Protein 4PWS (pdb70)

Nearest PDB structures (foldseek):
  4pws-assembly1_A  TM=1.006E+00  e=5.801E-33  Mycobacterium tuberculosis
  6mna-assembly1_A  TM=8.773E-01  e=1.100E-11  Mycobacterium tuberculosis H37Rv
  3lyd-assembly1_A  TM=7.769E-01  e=8.929E-09  Jonesia denitrificans DSM 20603
  6e8a-assembly1_A-3  TM=6.348E-01  e=5.262E-03  Salmonella enterica subsp. enterica serovar Typhimurium
  6e8a-assembly2_B-2  TM=5.502E-01  e=1.779E-02  Salmonella enterica subsp. enterica serovar Typhimurium

Secondary structure (DSSP, 8-state):
--PPP-SS-HHHHHHHTT-EEEE--STT--S-EEE----TT-EE-SS---TTEEEEEE-TT-SSSSPPEEEEEEEEEES---HHHHGGGTTHHHHTSTT-EEEEEE---BTTB-EEEEEEEEEETTEEEEEEEEEEEEEETTEEEEEEEEEEEEGGGTTTTHHHHHHHHHH-EEE-

Structure (mmCIF, N/CA/C/O backbone):
data_4PWS
#
_entry.id   4PWS
#
_cell.length_a   101.410
_cell.length_b   101.410
_cell.length_c   67.690
_cell.angle_alpha   90.000
_cell.angle_beta   90.000
_cell.angle_gamma   120.000
#
_symmetry.space_group_name_H-M   'P 31 2 1'
#
loop_
_entity.id
_entity.type
_entity.pdbx_description
1 polymer 'Proline-rich 28 kDa antigen'
2 non-polymer 'CHLORIDE ION'
3 water water
#
loop_
_atom_site.group_PDB
_atom_site.id
_atom_site.type_symbol
_atom_site.label_atom_id
_atom_site.label_alt_id
_atom_site.label_comp_id
_atom_site.label_asym_id
_atom_site.label_entity_id
_atom_site.label_seq_id
_atom_site.pdbx_PDB_ins_code
_atom_site.Cartn_x
_atom_site.Cartn_y
_atom_site.Cartn_z
_atom_site.occupancy
_atom_site.B_iso_or_equiv
_atom_site.auth_seq_id
_atom_site.auth_comp_id
_atom_site.auth_asym_id
_atom_site.auth_atom_id
_atom_site.pdbx_PDB_model_num
ATOM 1 N N . PRO A 1 76 ? 8.846 53.815 -0.647 1.00 79.95 97 PRO A N 1
ATOM 2 C CA . PRO A 1 76 ? 9.159 52.779 -1.697 1.00 78.73 97 PRO A CA 1
ATOM 3 C C . PRO A 1 76 ? 8.051 52.682 -2.729 1.00 71.03 97 PRO A C 1
ATOM 4 O O . PRO A 1 76 ? 8.358 52.446 -3.910 1.00 76.89 97 PRO A O 1
ATOM 8 N N . VAL A 1 77 ? 6.789 52.854 -2.263 1.00 70.28 98 VAL A N 1
ATOM 9 C CA . VAL A 1 77 ? 5.564 53.000 -3.123 1.00 57.46 98 VAL A CA 1
ATOM 10 C C . VAL A 1 77 ? 5.106 54.446 -3.157 1.00 51.19 98 VAL A C 1
ATOM 11 O O . VAL A 1 77 ? 4.847 55.055 -2.135 1.00 45.26 98 VAL A O 1
ATOM 15 N N . THR A 1 78 ? 5.000 55.010 -4.341 1.00 44.85 99 THR A N 1
ATOM 16 C CA . THR A 1 78 ? 4.786 56.436 -4.462 1.00 38.49 99 THR A CA 1
ATOM 17 C C . THR A 1 78 ? 3.288 56.648 -4.565 1.00 30.27 99 THR A C 1
ATOM 18 O O . THR A 1 78 ? 2.637 55.979 -5.372 1.00 31.98 99 THR A O 1
ATOM 22 N N . PRO A 1 79 ? 2.754 57.653 -3.883 1.00 30.85 100 PRO A N 1
ATOM 23 C CA . PRO A 1 79 ? 1.342 57.869 -3.964 1.00 31.95 100 PRO A CA 1
ATOM 24 C C . PRO A 1 79 ? 0.945 58.755 -5.172 1.00 29.68 100 PRO A C 1
ATOM 25 O O . PRO A 1 79 ? 1.726 59.512 -5.684 1.00 30.65 100 PRO A O 1
ATOM 29 N N . ALA A 1 80 ? -0.285 58.565 -5.629 1.00 29.46 101 ALA A N 1
ATOM 30 C CA . ALA A 1 80 ? -0.872 59.350 -6.669 1.00 29.77 101 ALA A CA 1
ATOM 31 C C . ALA A 1 80 ? -1.393 60.571 -5.919 1.00 28.63 101 ALA A C 1
ATOM 32 O O . ALA A 1 80 ? -1.579 60.540 -4.692 1.00 31.11 101 ALA A O 1
ATOM 34 N N . ILE A 1 81 ? -1.736 61.585 -6.666 1.00 27.45 102 ILE A N 1
ATOM 35 C CA . ILE A 1 81 ? -2.293 62.773 -6.080 1.00 26.68 102 ILE A CA 1
ATOM 36 C C . ILE A 1 81 ? -3.684 63.102 -6.623 1.00 25.91 102 ILE A C 1
ATOM 37 O O . ILE A 1 81 ? -4.478 63.838 -5.982 1.00 29.79 102 ILE A O 1
ATOM 42 N N . SER A 1 82 ? -3.964 62.734 -7.873 1.00 27.28 103 SER A N 1
ATOM 43 C CA . SER A 1 82 ? -5.218 63.080 -8.567 1.00 26.56 103 SER A CA 1
ATOM 44 C C . SER A 1 82 ? -6.230 61.944 -8.452 1.00 28.60 103 SER A C 1
ATOM 45 O O . SER A 1 82 ? -5.916 60.817 -8.813 1.00 30.98 103 SER A O 1
ATOM 48 N N . GLY A 1 83 ? -7.388 62.207 -7.884 1.00 32.36 104 GLY A N 1
ATOM 49 C CA . GLY A 1 83 ? -8.420 61.203 -7.860 1.00 30.35 104 GLY A CA 1
ATOM 50 C C . GLY A 1 83 ? -8.441 60.333 -6.621 1.00 29.50 104 GLY A C 1
ATOM 51 O O . GLY A 1 83 ? -7.563 59.569 -6.282 1.00 26.43 104 GLY A O 1
ATOM 52 N N . THR A 1 84 ? -9.525 60.462 -5.912 1.00 24.41 105 THR A N 1
ATOM 53 C CA . THR A 1 84 ? -9.776 59.638 -4.765 1.00 28.62 105 THR A CA 1
ATOM 54 C C . THR A 1 84 ? -9.869 58.159 -5.237 1.00 25.63 105 THR A C 1
ATOM 55 O O . THR A 1 84 ? -10.063 57.865 -6.445 1.00 24.13 105 THR A O 1
ATOM 59 N N . LEU A 1 85 ? -9.658 57.251 -4.334 1.00 25.87 106 LEU A N 1
ATOM 60 C CA . LEU A 1 85 ? -9.699 55.785 -4.701 1.00 30.64 106 LEU A CA 1
ATOM 61 C C . LEU A 1 85 ? -11.034 55.453 -5.406 1.00 32.86 106 LEU A C 1
ATOM 62 O O . LEU A 1 85 ? -11.068 54.878 -6.455 1.00 32.40 106 LEU A O 1
ATOM 67 N N . ARG A 1 86 ? -12.125 55.958 -4.875 1.00 32.16 107 ARG A N 1
ATOM 68 C CA . ARG A 1 86 ? -13.408 55.691 -5.503 1.00 44.46 107 ARG A CA 1
ATOM 69 C C . ARG A 1 86 ? -13.537 56.253 -6.846 1.00 41.37 107 ARG A C 1
ATOM 70 O O . ARG A 1 86 ? -14.030 55.567 -7.722 1.00 37.61 107 ARG A O 1
ATOM 78 N N . ASP A 1 87 ? -13.054 57.451 -7.060 1.00 39.79 108 ASP A N 1
ATOM 79 C CA . ASP A 1 87 ? -13.193 58.069 -8.386 1.00 42.95 108 ASP A CA 1
ATOM 80 C C . ASP A 1 87 ? -12.306 57.420 -9.385 1.00 41.03 108 ASP A C 1
ATOM 81 O O . ASP A 1 87 ? -12.651 57.323 -10.552 1.00 37.31 108 ASP A O 1
ATOM 86 N N . HIS A 1 88 ? -11.161 56.958 -8.937 1.00 34.46 109 HIS A N 1
ATOM 87 C CA . HIS A 1 88 ? -10.276 56.273 -9.866 1.00 32.35 109 HIS A CA 1
ATOM 88 C C . HIS A 1 88 ? -10.920 54.966 -10.333 1.00 40.24 109 HIS A C 1
ATOM 89 O O . HIS A 1 88 ? -10.865 54.620 -11.509 1.00 29.75 109 HIS A O 1
ATOM 96 N N . LEU A 1 89 ? -11.446 54.195 -9.387 1.00 33.70 110 LEU A N 1
ATOM 97 C CA . LEU A 1 89 ? -12.185 52.998 -9.777 1.00 38.86 110 LEU A CA 1
ATOM 98 C C . LEU A 1 89 ? -13.399 53.324 -10.662 1.00 33.18 110 LEU A C 1
ATOM 99 O O . LEU A 1 89 ? -13.530 52.714 -11.661 1.00 34.73 110 LEU A O 1
ATOM 104 N N . ARG A 1 90 ? -14.235 54.303 -10.351 1.00 43.31 111 ARG A N 1
ATOM 105 C CA . ARG A 1 90 ? -15.239 54.761 -11.333 1.00 45.66 111 ARG A CA 1
ATOM 106 C C . ARG A 1 90 ? -14.649 54.965 -12.721 1.00 50.59 111 ARG A C 1
ATOM 107 O O . ARG A 1 90 ? -15.106 54.359 -13.702 1.00 49.07 111 ARG A O 1
ATOM 115 N N . GLU A 1 91 ? -13.658 55.848 -12.827 1.00 51.68 112 GLU A N 1
ATOM 116 C CA . GLU A 1 91 ? -13.067 56.144 -14.107 1.00 46.90 112 GLU A CA 1
ATOM 117 C C . GLU A 1 91 ? -12.481 54.868 -14.722 1.00 44.99 112 GLU A C 1
ATOM 118 O O . GLU A 1 91 ? -12.450 54.718 -15.911 1.00 41.26 112 GLU A O 1
ATOM 124 N N . LYS A 1 92 ? -12.036 53.896 -13.958 1.00 40.88 113 LYS A N 1
ATOM 125 C CA . LYS A 1 92 ? -11.598 52.693 -14.631 1.00 44.50 113 LYS A CA 1
ATOM 126 C C . LYS A 1 92 ? -12.807 51.866 -15.065 1.00 46.24 113 LYS A C 1
ATOM 127 O O . LYS A 1 92 ? -12.630 50.785 -15.494 1.00 43.72 113 LYS A O 1
ATOM 133 N N . GLY A 1 93 ? -14.024 52.354 -14.970 1.00 45.88 114 GLY A N 1
ATOM 134 C CA . GLY A 1 93 ? -15.169 51.526 -15.282 1.00 53.62 114 GLY A CA 1
ATOM 135 C C . GLY A 1 93 ? -15.558 50.519 -14.199 1.00 61.91 114 GLY A C 1
ATOM 136 O O . GLY A 1 93 ? -16.323 49.599 -14.496 1.00 55.72 114 GLY A O 1
ATOM 137 N N . VAL A 1 94 ? -15.074 50.653 -12.951 1.00 52.80 115 VAL A N 1
ATOM 138 C CA . VAL A 1 94 ? -15.543 49.701 -11.973 1.00 45.09 115 VAL A CA 1
ATOM 139 C C . VAL A 1 94 ? -16.773 50.136 -11.216 1.00 42.74 115 VAL A C 1
ATOM 140 O O . VAL A 1 94 ? -17.025 51.312 -10.993 1.00 40.94 115 VAL A O 1
ATOM 144 N N . LYS A 1 95 ? -17.627 49.151 -10.958 1.00 41.65 116 LYS A N 1
ATOM 145 C CA . LYS A 1 95 ? -18.817 49.426 -10.197 1.00 45.74 116 LYS A CA 1
ATOM 146 C C . LYS A 1 95 ? -18.590 48.947 -8.787 1.00 36.35 116 LYS A C 1
ATOM 147 O O . LYS A 1 95 ? -18.030 47.864 -8.571 1.00 38.40 116 LYS A O 1
ATOM 153 N N . LEU A 1 96 ? -19.049 49.762 -7.869 1.00 38.56 117 LEU A N 1
ATOM 154 C CA . LEU A 1 96 ? -18.943 49.505 -6.432 1.00 43.66 117 LEU A CA 1
ATOM 155 C C . LEU A 1 96 ? -20.321 49.109 -5.869 1.00 48.85 117 LEU A C 1
ATOM 156 O O . LEU A 1 96 ? -21.270 49.875 -5.924 1.00 42.03 117 LEU A O 1
ATOM 161 N N . GLU A 1 97 ? -20.421 47.926 -5.313 1.00 45.01 118 GLU A N 1
ATOM 162 C CA . GLU A 1 97 ? -21.702 47.537 -4.739 1.00 41.80 118 GLU A CA 1
ATOM 163 C C . GLU A 1 97 ? -21.518 47.301 -3.229 1.00 31.75 118 GLU A C 1
ATOM 164 O O . GLU A 1 97 ? -20.835 46.375 -2.823 1.00 30.42 118 GLU A O 1
ATOM 170 N N . ALA A 1 98 ? -22.160 48.129 -2.448 1.00 32.43 119 ALA A N 1
ATOM 171 C CA . ALA A 1 98 ? -22.092 48.091 -0.997 1.00 39.41 119 ALA A CA 1
ATOM 172 C C . ALA A 1 98 ? -22.679 46.779 -0.435 1.00 40.95 119 ALA A C 1
ATOM 173 O O . ALA A 1 98 ? -23.786 46.447 -0.773 1.00 45.95 119 ALA A O 1
ATOM 175 N N . GLN A 1 99 ? -21.882 46.034 0.324 1.00 32.59 120 GLN A N 1
ATOM 176 C CA . GLN A 1 99 ? -22.259 44.861 1.003 1.00 35.02 120 GLN A CA 1
ATOM 177 C C . GLN A 1 99 ? -22.749 45.137 2.405 1.00 40.73 120 GLN A C 1
ATOM 178 O O . GLN A 1 99 ? -22.557 46.229 2.975 1.00 40.37 120 GLN A O 1
ATOM 184 N N . ARG A 1 100 ? -23.401 44.131 2.972 1.00 39.28 121 ARG A N 1
ATOM 185 C CA . ARG A 1 100 ? -23.975 44.201 4.301 1.00 36.92 121 ARG A CA 1
ATOM 186 C C . ARG A 1 100 ? -23.603 42.935 4.947 1.00 32.60 121 ARG A C 1
ATOM 187 O O . ARG A 1 100 ? -23.344 41.972 4.289 1.00 36.48 121 ARG A O 1
ATOM 195 N N . PRO A 1 101 ? -23.480 42.940 6.280 1.00 31.93 122 PRO A N 1
ATOM 196 C CA . PRO A 1 101 ? -22.847 41.806 6.837 1.00 32.36 122 PRO A CA 1
ATOM 197 C C . PRO A 1 101 ? -23.778 40.602 6.803 1.00 35.59 122 PRO A C 1
ATOM 198 O O . PRO A 1 101 ? -23.282 39.499 6.767 1.00 31.47 122 PRO A O 1
ATOM 202 N N . HIS A 1 102 ? -25.094 40.774 6.903 1.00 35.49 123 HIS A N 1
ATOM 203 C CA . HIS A 1 102 ? -25.892 39.499 7.207 1.00 40.62 123 HIS A CA 1
ATOM 204 C C . HIS A 1 102 ? -25.821 38.676 5.920 1.00 42.45 123 HIS A C 1
ATOM 205 O O . HIS A 1 102 ? -26.119 39.209 4.849 1.00 46.71 123 HIS A O 1
ATOM 212 N N . GLY A 1 103 ? -25.404 37.430 6.001 1.00 45.68 124 GLY A N 1
ATOM 213 C CA . GLY A 1 103 ? -25.232 36.670 4.772 1.00 56.49 124 GLY A CA 1
ATOM 214 C C . GLY A 1 103 ? -23.889 36.742 4.056 1.00 61.14 124 GLY A C 1
ATOM 215 O O . GLY A 1 103 ? -23.607 35.918 3.179 1.00 57.59 124 GLY A O 1
ATOM 216 N N . PHE A 1 104 ? -23.023 37.668 4.454 1.00 56.54 125 PHE A N 1
ATOM 217 C CA . PHE A 1 104 ? -21.802 37.885 3.727 1.00 44.40 125 PHE A CA 1
ATOM 218 C C . PHE A 1 104 ? -20.775 36.810 4.017 1.00 43.23 125 PHE A C 1
ATOM 219 O O . PHE A 1 104 ? -20.357 36.622 5.114 1.00 39.08 125 PHE A O 1
ATOM 227 N N . LYS A 1 105 ? -20.312 36.115 2.988 1.00 47.30 126 LYS A N 1
ATOM 228 C CA . LYS A 1 105 ? -19.321 35.084 3.184 1.00 51.91 126 LYS A CA 1
ATOM 229 C C . LYS A 1 105 ? -18.006 35.328 2.469 1.00 39.22 126 LYS A C 1
ATOM 230 O O . LYS A 1 105 ? -17.031 34.726 2.824 1.00 43.04 126 LYS A O 1
ATOM 236 N N . ALA A 1 106 ? -17.977 36.128 1.409 1.00 40.58 127 ALA A N 1
ATOM 237 C CA . ALA A 1 106 ? -16.756 36.170 0.569 1.00 36.47 127 ALA A CA 1
ATOM 238 C C . ALA A 1 106 ? -15.533 36.456 1.395 1.00 36.96 127 ALA A C 1
ATOM 239 O O . ALA A 1 106 ? -14.444 35.924 1.145 1.00 38.27 127 ALA A O 1
ATOM 241 N N . LEU A 1 107 ? -15.720 37.233 2.457 1.00 35.93 128 LEU A N 1
ATOM 242 C CA . LEU A 1 107 ? -14.593 37.536 3.329 1.00 39.66 128 LEU A CA 1
ATOM 243 C C . LEU A 1 107 ? -14.935 37.328 4.779 1.00 36.84 128 LEU A C 1
ATOM 244 O O . LEU A 1 107 ? -16.021 37.621 5.208 1.00 37.38 128 LEU A O 1
ATOM 249 N N . ASP A 1 108 ? -13.968 36.866 5.534 1.00 39.44 129 ASP A N 1
ATOM 250 C CA . ASP A 1 108 ? -14.079 36.877 6.983 1.00 44.72 129 ASP A CA 1
ATOM 251 C C . ASP A 1 108 ? -13.269 38.090 7.553 1.00 43.99 129 ASP A C 1
ATOM 252 O O . ASP A 1 108 ? -12.043 38.094 7.547 1.00 37.71 129 ASP A O 1
ATOM 257 N N . ILE A 1 109 ? -13.976 39.059 8.059 1.00 38.62 130 ILE A N 1
ATOM 258 C CA . ILE A 1 109 ? -13.379 40.241 8.564 1.00 39.74 130 ILE A CA 1
ATOM 259 C C . ILE A 1 109 ? -13.491 40.274 10.052 1.00 37.71 130 ILE A C 1
ATOM 260 O O . ILE A 1 109 ? -14.548 40.226 10.587 1.00 41.26 130 ILE A O 1
ATOM 265 N N . THR A 1 110 ? -12.375 40.423 10.716 1.00 38.93 131 THR A N 1
ATOM 266 C CA . THR A 1 110 ? -12.364 40.685 12.163 1.00 40.75 131 THR A CA 1
ATOM 267 C C . THR A 1 110 ? -12.276 42.148 12.432 1.00 34.85 131 THR A C 1
ATOM 268 O O . THR A 1 110 ? -11.380 42.813 11.951 1.00 36.29 131 THR A O 1
ATOM 272 N N . LEU A 1 111 ? -13.181 42.636 13.242 1.00 36.72 132 LEU A N 1
ATOM 273 C CA . LEU A 1 111 ? -13.155 44.005 13.690 1.00 32.71 132 LEU A CA 1
ATOM 274 C C . LEU A 1 111 ? -13.337 43.983 15.170 1.00 35.86 132 LEU A C 1
ATOM 275 O O . LEU A 1 111 ? -14.464 43.851 15.644 1.00 34.44 132 LEU A O 1
ATOM 280 N N . PRO A 1 112 ? -12.237 44.122 15.935 1.00 35.64 133 PRO A N 1
ATOM 281 C CA . PRO A 1 112 ? -12.348 43.920 17.359 1.00 36.13 133 PRO A CA 1
ATOM 282 C C . PRO A 1 112 ? -13.314 44.891 17.939 1.00 33.95 133 PRO A C 1
ATOM 283 O O . PRO A 1 112 ? -13.409 45.989 17.486 1.00 34.22 133 PRO A O 1
ATOM 287 N N . MET A 1 113 ? -13.979 44.501 19.001 1.00 38.19 134 MET A N 1
ATOM 288 C CA . MET A 1 113 ? -14.902 45.369 19.665 1.00 44.91 134 MET A CA 1
ATOM 289 C C . MET A 1 113 ? -14.421 45.633 21.080 1.00 39.64 134 MET A C 1
ATOM 290 O O . MET A 1 113 ? -14.475 44.799 21.905 1.00 43.36 134 MET A O 1
ATOM 295 N N . PRO A 1 114 ? -13.966 46.826 21.359 1.00 38.13 135 PRO A N 1
ATOM 296 C CA . PRO A 1 114 ? -13.352 46.942 22.680 1.00 40.40 135 PRO A CA 1
ATOM 297 C C . PRO A 1 114 ? -14.402 47.006 23.780 1.00 43.49 135 PRO A C 1
ATOM 298 O O . PRO A 1 114 ? -15.575 47.357 23.561 1.00 38.51 135 PRO A O 1
ATOM 302 N N . PRO A 1 115 ? -13.939 46.858 24.993 1.00 47.02 136 PRO A N 1
ATOM 303 C CA . PRO A 1 115 ? -14.817 46.955 26.159 1.00 49.48 136 PRO A CA 1
ATOM 304 C C . PRO A 1 115 ? -15.628 48.223 26.101 1.00 43.10 136 PRO A C 1
ATOM 305 O O . PRO A 1 115 ? -15.064 49.309 25.842 1.00 51.17 136 PRO A O 1
ATOM 309 N N . ARG A 1 116 ? -16.935 48.089 26.346 1.00 41.28 137 ARG A N 1
ATOM 310 C CA . ARG A 1 116 ? -17.830 49.230 26.426 1.00 42.92 137 ARG A CA 1
ATOM 311 C C . ARG A 1 116 ? -18.286 49.782 25.076 1.00 39.62 137 ARG A C 1
ATOM 312 O O . ARG A 1 116 ? -19.088 50.716 25.027 1.00 42.09 137 ARG A O 1
ATOM 320 N N . TRP A 1 117 ? -17.704 49.296 23.986 1.00 30.94 138 TRP A N 1
ATOM 321 C CA . TRP A 1 117 ? -18.136 49.748 22.701 1.00 33.78 138 TRP A CA 1
ATOM 322 C C . TRP A 1 117 ? -19.332 48.868 22.292 1.00 33.78 138 TRP A C 1
ATOM 323 O O . TRP A 1 117 ? -19.389 47.692 22.602 1.00 34.07 138 TRP A O 1
ATOM 334 N N . THR A 1 118 ? -20.220 49.386 21.489 1.00 37.66 139 THR A N 1
ATOM 335 C CA . THR A 1 118 ? -21.244 48.514 20.930 1.00 41.55 139 THR A CA 1
ATOM 336 C C . THR A 1 118 ? -21.519 48.837 19.477 1.00 40.12 139 THR A C 1
ATOM 337 O O . THR A 1 118 ? -21.265 49.946 18.982 1.00 28.67 139 THR A O 1
ATOM 341 N N . GLN A 1 119 ? -22.092 47.880 18.793 1.00 37.09 140 GLN A N 1
ATOM 342 C CA . GLN A 1 119 ? -22.624 48.150 17.465 1.00 37.40 140 GLN A CA 1
ATOM 343 C C . GLN A 1 119 ? -23.731 49.201 17.480 1.00 40.90 140 GLN A C 1
ATOM 344 O O . GLN A 1 119 ? -24.572 49.198 18.308 1.00 51.24 140 GLN A O 1
ATOM 350 N N . VAL A 1 120 ? -23.693 50.129 16.555 1.00 43.12 141 VAL A N 1
ATOM 351 C CA . VAL A 1 120 ? -24.544 51.259 16.553 1.00 45.63 141 VAL A CA 1
ATOM 352 C C . VAL A 1 120 ? -25.628 50.811 15.601 1.00 54.77 141 VAL A C 1
ATOM 353 O O . VAL A 1 120 ? -25.367 50.677 14.419 1.00 55.19 141 VAL A O 1
ATOM 357 N N . PRO A 1 121 ? -26.845 50.547 16.136 1.00 70.50 142 PRO A N 1
ATOM 358 C CA . PRO A 1 121 ? -27.947 50.316 15.212 1.00 73.62 142 PRO A CA 1
ATOM 359 C C . PRO A 1 121 ? -28.239 51.632 14.534 1.00 67.68 142 PRO A C 1
ATOM 360 O O . PRO A 1 121 ? -28.187 52.691 15.162 1.00 67.74 142 PRO A O 1
ATOM 364 N N . ASP A 1 122 ? -28.542 51.570 13.264 1.00 64.59 143 ASP A N 1
ATOM 365 C CA . ASP A 1 122 ? -29.067 52.740 12.581 1.00 79.66 143 ASP A CA 1
ATOM 366 C C . ASP A 1 122 ? -28.019 53.882 12.579 1.00 72.40 143 ASP A C 1
ATOM 367 O O . ASP A 1 122 ? -28.290 54.996 13.005 1.00 71.71 143 ASP A O 1
ATOM 372 N N . PRO A 1 123 ? -26.822 53.604 12.044 1.00 68.39 144 PRO A N 1
ATOM 373 C CA . PRO A 1 123 ? -25.721 54.537 11.998 1.00 60.20 144 PRO A CA 1
ATOM 374 C C . PRO A 1 123 ? -25.783 55.813 11.129 1.00 55.72 144 PRO A C 1
ATOM 375 O O . PRO A 1 123 ? -25.129 56.749 11.483 1.00 63.47 144 PRO A O 1
ATOM 379 N N . ASN A 1 124 ? -26.477 55.894 10.005 1.00 69.39 145 ASN A N 1
ATOM 380 C CA . ASN A 1 124 ? -26.384 57.148 9.155 1.00 80.38 145 ASN A CA 1
ATOM 381 C C . ASN A 1 124 ? -25.005 57.439 8.623 1.00 74.98 145 ASN A C 1
ATOM 382 O O . ASN A 1 124 ? -24.532 58.565 8.580 1.00 76.47 145 ASN A O 1
ATOM 387 N N . VAL A 1 125 ? -24.359 56.339 8.305 1.00 70.94 146 VAL A N 1
ATOM 388 C CA . VAL A 1 125 ? -23.202 56.285 7.497 1.00 62.23 146 VAL A CA 1
ATOM 389 C C . VAL A 1 125 ? -23.711 55.491 6.274 1.00 57.75 146 VAL A C 1
ATOM 390 O O . VAL A 1 125 ? -24.102 54.246 6.325 1.00 44.03 146 VAL A O 1
ATOM 394 N N . PRO A 1 126 ? -23.757 56.205 5.173 1.00 58.39 147 PRO A N 1
ATOM 395 C CA . PRO A 1 126 ? -24.175 55.563 3.946 1.00 62.52 147 PRO A CA 1
ATOM 396 C C . PRO A 1 126 ? -23.185 54.450 3.630 1.00 57.97 147 PRO A C 1
ATOM 397 O O . PRO A 1 126 ? -21.938 54.616 3.861 1.00 51.04 147 PRO A O 1
ATOM 401 N N . ASP A 1 127 ? -23.739 53.325 3.188 1.00 43.73 148 ASP A N 1
ATOM 402 C CA . ASP A 1 127 ? -22.953 52.182 2.760 1.00 41.11 148 ASP A CA 1
ATOM 403 C C . ASP A 1 127 ? -22.305 51.427 3.879 1.00 35.17 148 ASP A C 1
ATOM 404 O O . ASP A 1 127 ? -21.460 50.532 3.615 1.00 39.02 148 ASP A O 1
ATOM 409 N N . ALA A 1 128 ? -22.695 51.743 5.107 1.00 38.57 149 ALA A N 1
ATOM 410 C CA . ALA A 1 128 ? -22.092 51.103 6.274 1.00 40.61 149 ALA A CA 1
ATOM 411 C C . ALA A 1 128 ? -22.211 49.628 6.184 1.00 37.16 149 ALA A C 1
ATOM 412 O O . ALA A 1 128 ? -23.186 49.140 5.790 1.00 41.05 149 ALA A O 1
ATOM 414 N N . PHE A 1 129 ? -21.191 48.904 6.574 1.00 34.82 150 PHE A N 1
ATOM 415 C CA . PHE A 1 129 ? -21.275 47.503 6.680 1.00 34.29 150 PHE A CA 1
ATOM 416 C C . PHE A 1 129 ? -21.476 47.244 8.186 1.00 41.94 150 PHE A C 1
ATOM 417 O O . PHE A 1 129 ? -22.350 46.489 8.549 1.00 38.82 150 PHE A O 1
ATOM 425 N N . VAL A 1 130 ? -20.641 47.851 9.037 1.00 39.21 151 VAL A N 1
ATOM 426 C CA . VAL A 1 130 ? -20.809 47.865 10.512 1.00 38.62 151 VAL A CA 1
ATOM 427 C C . VAL A 1 130 ? -20.183 49.123 11.097 1.00 37.86 151 VAL A C 1
ATOM 428 O O . VAL A 1 130 ? -19.210 49.652 10.575 1.00 36.84 151 VAL A O 1
ATOM 432 N N . VAL A 1 131 ? -20.853 49.676 12.079 1.00 31.96 152 VAL A N 1
ATOM 433 C CA . VAL A 1 131 ? -20.408 50.804 12.784 1.00 33.77 152 VAL A CA 1
ATOM 434 C C . VAL A 1 131 ? -20.490 50.474 14.251 1.00 39.47 152 VAL A C 1
ATOM 435 O O . VAL A 1 131 ? -21.524 49.934 14.687 1.00 36.08 152 VAL A O 1
ATOM 439 N N . ILE A 1 132 ? -19.340 50.635 14.942 1.00 32.87 153 ILE A N 1
ATOM 440 C CA . ILE A 1 132 ? -19.207 50.481 16.356 1.00 26.28 153 ILE A CA 1
ATOM 441 C C . ILE A 1 132 ? -18.809 51.778 17.011 1.00 29.89 153 ILE A C 1
ATOM 442 O O . ILE A 1 132 ? -18.246 52.669 16.366 1.00 29.35 153 ILE A O 1
ATOM 447 N N . ALA A 1 133 ? -19.180 51.953 18.272 1.00 27.66 154 ALA A N 1
ATOM 448 C CA . ALA A 1 133 ? -18.995 53.219 18.897 1.00 30.02 154 ALA A CA 1
ATOM 449 C C . ALA A 1 133 ? -19.007 53.047 20.403 1.00 35.66 154 ALA A C 1
ATOM 450 O O . ALA A 1 133 ? -19.474 52.004 20.972 1.00 31.06 154 ALA A O 1
ATOM 452 N N . ASP A 1 134 ? -18.441 54.047 21.041 1.00 32.79 155 ASP A N 1
ATOM 453 C CA . ASP A 1 134 ? -18.368 54.057 22.503 1.00 41.74 155 ASP A CA 1
ATOM 454 C C . ASP A 1 134 ? -19.391 55.068 22.910 1.00 39.66 155 ASP A C 1
ATOM 455 O O . ASP A 1 134 ? -19.124 56.286 22.916 1.00 42.66 155 ASP A O 1
ATOM 460 N N . ARG A 1 135 ? -20.578 54.645 23.193 1.00 46.42 156 ARG A N 1
ATOM 461 C CA . ARG A 1 135 ? -21.622 55.697 23.363 1.00 61.72 156 ARG A CA 1
ATOM 462 C C . ARG A 1 135 ? -21.597 56.398 24.699 1.00 61.24 156 ARG A C 1
ATOM 463 O O . ARG A 1 135 ? -22.019 57.525 24.807 1.00 63.46 156 ARG A O 1
ATOM 471 N N . LEU A 1 136 ? -21.028 55.731 25.685 1.00 57.17 157 LEU A N 1
ATOM 472 C CA . LEU A 1 136 ? -20.811 56.328 26.987 1.00 62.37 157 LEU A CA 1
ATOM 473 C C . LEU A 1 136 ? -19.574 57.223 27.149 1.00 64.09 157 LEU A C 1
ATOM 474 O O . LEU A 1 136 ? -19.213 57.550 28.257 1.00 61.15 157 LEU A O 1
ATOM 479 N N . GLY A 1 137 ? -18.881 57.594 26.080 1.00 64.65 158 GLY A N 1
ATOM 480 C CA . GLY A 1 137 ? -17.735 58.472 26.230 1.00 60.76 158 GLY A CA 1
ATOM 481 C C . GLY A 1 137 ? -18.080 59.865 26.817 1.00 69.85 158 GLY A C 1
ATOM 482 O O . GLY A 1 137 ? -19.245 60.259 26.907 1.00 63.94 158 GLY A O 1
ATOM 483 N N . ASN A 1 138 ? -17.054 60.583 27.269 1.00 69.88 159 ASN A N 1
ATOM 484 C CA . ASN A 1 138 ? -17.138 62.010 27.435 1.00 74.25 159 ASN A CA 1
ATOM 485 C C . ASN A 1 138 ? -17.099 62.481 25.979 1.00 75.87 159 ASN A C 1
ATOM 486 O O . ASN A 1 138 ? -17.448 61.749 25.034 1.00 86.40 159 ASN A O 1
ATOM 488 N N . SER A 1 139 ? -16.633 63.688 25.778 1.00 68.63 160 SER A N 1
ATOM 489 C CA . SER A 1 139 ? -16.628 64.300 24.457 1.00 52.93 160 SER A CA 1
ATOM 490 C C . SER A 1 139 ? -17.954 64.399 23.778 1.00 41.24 160 SER A C 1
ATOM 491 O O . SER A 1 139 ? -18.761 63.499 23.729 1.00 47.63 160 SER A O 1
ATOM 494 N N . VAL A 1 140 ? -18.134 65.530 23.179 1.00 46.00 161 VAL A N 1
ATOM 495 C CA . VAL A 1 140 ? -19.217 65.781 22.276 1.00 49.46 161 VAL A CA 1
ATOM 496 C C . VAL A 1 140 ? -19.084 64.872 21.051 1.00 52.63 161 VAL A C 1
ATOM 497 O O . VAL A 1 140 ? -20.068 64.631 20.377 1.00 50.26 161 VAL A O 1
ATOM 501 N N . TYR A 1 141 ? -17.892 64.372 20.732 1.00 46.92 162 TYR A N 1
ATOM 502 C CA . TYR A 1 141 ? -17.779 63.473 19.596 1.00 36.80 162 TYR A CA 1
ATOM 503 C C . TYR A 1 141 ? -17.731 62.099 20.110 1.00 35.52 162 TYR A C 1
ATOM 504 O O . TYR A 1 141 ? -16.897 61.765 20.941 1.00 34.45 162 TYR A O 1
ATOM 513 N N . THR A 1 142 ? -18.583 61.235 19.606 1.00 37.77 163 THR A N 1
ATOM 514 C CA . THR A 1 142 ? -18.573 59.827 20.037 1.00 35.60 163 THR A CA 1
ATOM 515 C C . THR A 1 142 ? -17.536 59.052 19.239 1.00 33.22 163 THR A C 1
ATOM 516 O O . THR A 1 142 ? -17.580 59.029 18.041 1.00 34.60 163 THR A O 1
ATOM 520 N N . SER A 1 143 ? -16.615 58.435 19.916 1.00 30.79 164 SER A N 1
ATOM 521 C CA . SER A 1 143 ? -15.577 57.652 19.311 1.00 29.85 164 SER A CA 1
ATOM 522 C C . SER A 1 143 ? -16.204 56.472 18.594 1.00 35.03 164 SER A C 1
ATOM 523 O O . SER A 1 143 ? -17.107 55.804 19.122 1.00 32.68 164 SER A O 1
ATOM 526 N N . ASN A 1 144 ? -15.720 56.220 17.384 1.00 32.66 165 ASN A N 1
ATOM 527 C CA . ASN A 1 144 ? -16.303 55.183 16.560 1.00 32.72 165 ASN A CA 1
ATOM 528 C C . ASN A 1 144 ? -15.376 54.643 15.524 1.00 28.41 165 ASN A C 1
ATOM 529 O O . ASN A 1 144 ? -14.372 55.274 15.136 1.00 29.57 165 ASN A O 1
ATOM 534 N N . ALA A 1 145 ? -15.729 53.459 15.069 1.00 28.55 166 ALA A N 1
ATOM 535 C CA . ALA A 1 145 ? -15.152 52.843 13.896 1.00 27.61 166 ALA A CA 1
ATOM 536 C C . ALA A 1 145 ? -16.248 52.541 12.873 1.00 29.07 166 ALA A C 1
ATOM 537 O O . ALA A 1 145 ? -17.331 51.964 13.240 1.00 30.04 166 ALA A O 1
ATOM 539 N N . GLN A 1 146 ? -15.932 52.839 11.612 1.00 25.88 167 GLN A N 1
ATOM 540 C CA . GLN A 1 146 ? -16.797 52.569 10.454 1.00 27.20 167 GLN A CA 1
ATOM 541 C C . GLN A 1 146 ? -16.112 51.712 9.453 1.00 33.19 167 GLN A C 1
ATOM 542 O O . GLN A 1 146 ? -15.039 52.107 8.906 1.00 32.21 167 GLN A O 1
ATOM 548 N N . LEU A 1 147 ? -16.769 50.580 9.172 1.00 27.56 168 LEU A N 1
ATOM 549 C CA . LEU A 1 147 ? -16.363 49.637 8.176 1.00 29.27 168 LEU A CA 1
ATOM 550 C C . LEU A 1 147 ? -17.376 49.651 7.025 1.00 33.23 168 LEU A C 1
ATOM 551 O O . LEU A 1 147 ? -18.602 49.654 7.277 1.00 30.83 168 LEU A O 1
ATOM 556 N N . VAL A 1 148 ? -16.845 49.737 5.807 1.00 34.35 169 VAL A N 1
ATOM 557 C CA . VAL A 1 148 ? -17.557 49.791 4.519 1.00 32.66 169 VAL A CA 1
ATOM 558 C C . VAL A 1 148 ? -16.917 48.720 3.624 1.00 36.63 169 VAL A C 1
ATOM 559 O O . VAL A 1 148 ? -15.677 48.533 3.609 1.00 30.81 169 VAL A O 1
ATOM 563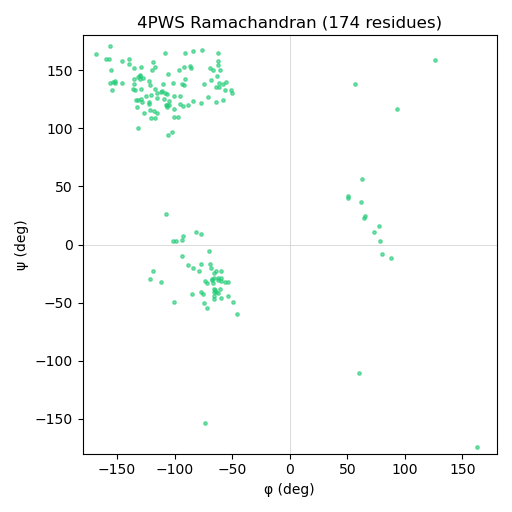 N N . VAL A 1 149 ? -17.738 47.915 2.953 1.00 31.34 170 VAL A N 1
ATOM 564 C CA . VAL A 1 149 ? -17.223 46.820 2.125 1.00 29.41 170 VAL A CA 1
ATOM 565 C C . VAL A 1 149 ? -17.933 46.874 0.763 1.00 35.85 170 VAL A C 1
ATOM 566 O O . VAL A 1 149 ? -19.177 46.880 0.727 1.00 35.89 170 VAL A O 1
ATOM 570 N N . TYR A 1 150 ? -17.200 47.065 -0.321 1.00 33.98 171 TYR A N 1
ATOM 571 C CA . TYR A 1 150 ? -17.831 47.144 -1.690 1.00 34.86 171 TYR A CA 1
ATOM 572 C C . TYR A 1 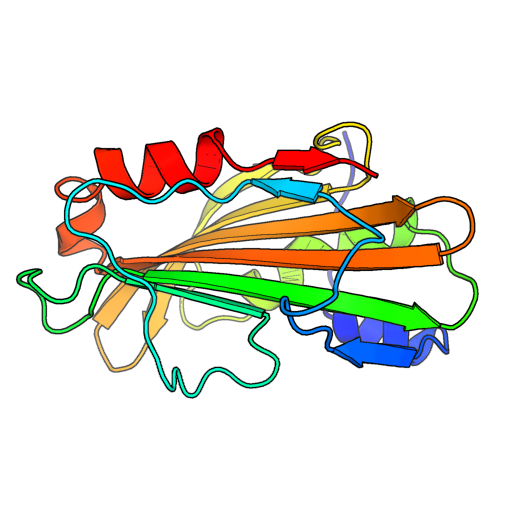150 ? -17.349 45.990 -2.464 1.00 40.30 171 TYR A C 1
ATOM 573 O O . TYR A 1 150 ? -16.136 45.724 -2.487 1.00 34.95 171 TYR A O 1
ATOM 582 N N . ARG A 1 151 ? -18.284 45.258 -3.086 1.00 37.81 172 ARG A N 1
ATOM 583 C CA . ARG A 1 151 ? -17.854 44.368 -4.142 1.00 37.20 172 ARG A CA 1
ATOM 584 C C . ARG A 1 151 ? -17.517 45.207 -5.362 1.00 30.18 172 ARG A C 1
ATOM 585 O O . ARG A 1 151 ? -18.280 46.119 -5.764 1.00 29.21 172 ARG A O 1
ATOM 593 N N . LEU A 1 152 ? -16.417 44.832 -5.989 1.00 30.99 173 LEU A N 1
ATOM 594 C CA . LEU A 1 152 ? -15.948 45.664 -7.143 1.00 35.55 173 LEU A CA 1
ATOM 595 C C . LEU A 1 152 ? -16.222 44.906 -8.470 1.00 38.81 173 LEU A C 1
ATOM 596 O O . LEU A 1 152 ? -15.714 43.843 -8.652 1.00 34.99 173 LEU A O 1
ATOM 601 N N . ILE A 1 153 ? -17.032 45.470 -9.335 1.00 36.40 174 ILE A N 1
ATOM 602 C CA . ILE A 1 153 ? -17.346 44.856 -10.637 1.00 41.88 174 ILE A CA 1
ATOM 603 C C . ILE A 1 153 ? -16.685 45.592 -11.807 1.00 33.11 174 ILE A C 1
ATOM 604 O O . ILE A 1 153 ? -17.013 46.798 -12.046 1.00 38.96 174 ILE A O 1
ATOM 609 N N . GLY A 1 154 ? -15.854 44.856 -12.544 1.00 41.52 175 GLY A N 1
ATOM 610 C CA . GLY A 1 154 ? -15.016 45.363 -13.692 1.00 43.81 175 GLY A CA 1
ATOM 611 C C . GLY A 1 154 ? -13.543 44.973 -13.432 1.00 48.13 175 GLY A C 1
ATOM 612 O O . GLY A 1 154 ? -13.187 44.728 -12.297 1.00 52.36 175 GLY A O 1
ATOM 613 N N . ASP A 1 155 ? -12.649 44.912 -14.418 1.00 44.85 176 ASP A N 1
ATOM 614 C CA . ASP A 1 155 ? -11.229 44.545 -14.094 1.00 45.78 176 ASP A CA 1
ATOM 615 C C . ASP A 1 155 ? -10.429 45.816 -13.825 1.00 41.03 176 ASP A C 1
ATOM 616 O O . ASP A 1 155 ? -10.823 46.840 -14.312 1.00 40.45 176 ASP A O 1
ATOM 621 N N . PHE A 1 156 ? -9.357 45.771 -13.024 1.00 38.71 177 PHE A N 1
ATOM 622 C CA . PHE A 1 156 ? -8.590 46.979 -12.783 1.00 39.45 177 PHE A CA 1
ATOM 623 C C . PHE A 1 156 ? -7.412 46.391 -12.144 1.00 38.28 177 PHE A C 1
ATOM 624 O O . PHE A 1 156 ? -7.465 45.229 -11.786 1.00 40.53 177 PHE A O 1
ATOM 632 N N . ASP A 1 157 ? -6.330 47.122 -12.056 1.00 37.17 178 ASP A N 1
ATOM 633 C CA . ASP A 1 157 ? -5.171 46.660 -11.332 1.00 39.33 178 ASP A CA 1
ATOM 634 C C . ASP A 1 157 ? -5.253 47.169 -9.875 1.00 39.39 178 ASP A C 1
ATOM 635 O O . ASP A 1 157 ? -5.188 48.398 -9.636 1.00 37.75 178 ASP A O 1
ATOM 640 N N . PRO A 1 158 ? -5.297 46.259 -8.912 1.00 36.85 179 PRO A N 1
ATOM 641 C CA . PRO A 1 158 ? -5.444 46.761 -7.513 1.00 38.47 179 PRO A CA 1
ATOM 642 C C . PRO A 1 158 ? -4.247 47.576 -7.021 1.00 42.40 179 PRO A C 1
ATOM 643 O O . PRO A 1 158 ? -4.456 48.521 -6.274 1.00 31.43 179 PRO A O 1
ATOM 647 N N . ALA A 1 159 ? -3.017 47.176 -7.359 1.00 37.56 180 ALA A N 1
ATOM 648 C CA . ALA A 1 159 ? -1.829 47.844 -6.824 1.00 38.82 180 ALA A CA 1
ATOM 649 C C . ALA A 1 159 ? -1.789 49.267 -7.362 1.00 36.18 180 ALA A C 1
ATOM 650 O O . ALA A 1 159 ? -1.266 50.131 -6.754 1.00 47.40 180 ALA A O 1
ATOM 652 N N . GLU A 1 160 ? -2.345 49.479 -8.530 1.00 36.86 181 GLU A N 1
ATOM 653 C CA . GLU A 1 160 ? -2.408 50.753 -9.053 1.00 39.79 181 GLU A CA 1
ATOM 654 C C . GLU A 1 160 ? -3.491 51.617 -8.372 1.00 41.86 181 GLU A C 1
ATOM 655 O O . GLU A 1 160 ? -3.258 52.789 -8.066 1.00 43.30 181 GLU A O 1
ATOM 661 N N . ALA A 1 161 ? -4.654 51.050 -8.130 1.00 31.87 182 ALA A N 1
ATOM 662 C CA . ALA A 1 161 ? -5.721 51.749 -7.480 1.00 33.10 182 ALA A CA 1
ATOM 663 C C . ALA A 1 161 ? -5.299 52.138 -6.072 1.00 31.00 182 ALA A C 1
ATOM 664 O O . ALA A 1 161 ? -5.561 53.241 -5.619 1.00 28.83 182 ALA A O 1
ATOM 666 N N . ILE A 1 162 ? -4.643 51.251 -5.376 1.00 27.7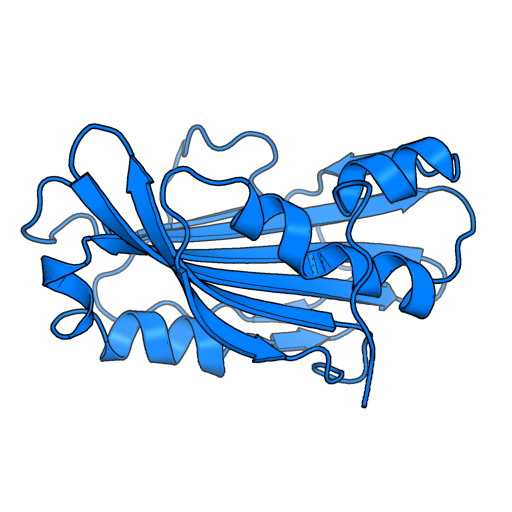0 183 ILE A N 1
ATOM 667 C CA . ILE A 1 162 ? -4.337 51.543 -4.023 1.00 30.89 183 ILE A CA 1
ATOM 668 C C . ILE A 1 162 ? -3.469 52.789 -3.781 1.00 32.25 183 ILE A C 1
ATOM 669 O O . ILE A 1 162 ? -3.455 53.379 -2.700 1.00 32.66 183 ILE A O 1
ATOM 674 N N . THR A 1 163 ? -2.720 53.190 -4.769 1.00 34.00 184 THR A N 1
ATOM 675 C CA . THR A 1 163 ? -1.859 54.373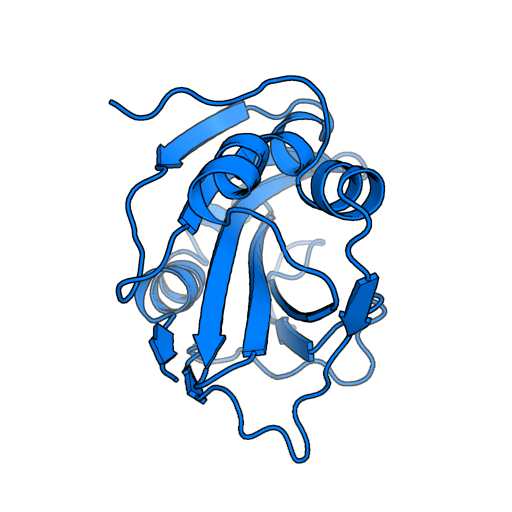 -4.641 1.00 29.57 184 THR A CA 1
ATOM 676 C C . THR A 1 163 ? -2.685 55.662 -4.576 1.00 25.46 184 THR A C 1
ATOM 677 O O . THR A 1 163 ? -2.123 56.746 -4.257 1.00 25.99 184 THR A O 1
ATOM 681 N N . HIS A 1 164 ? -3.995 55.552 -4.750 1.00 23.76 185 HIS A N 1
ATOM 682 C CA . HIS A 1 164 ? -4.896 56.690 -4.518 1.00 24.45 185 HIS A CA 1
ATOM 683 C C . HIS A 1 164 ? -5.483 56.747 -3.119 1.00 26.58 185 HIS A C 1
ATOM 684 O O . HIS A 1 164 ? -6.361 57.573 -2.808 1.00 25.93 185 HIS A O 1
ATOM 691 N N . GLY A 1 165 ? -5.035 55.816 -2.302 1.00 28.17 186 GLY A N 1
ATOM 692 C CA . GLY A 1 165 ? -5.637 55.525 -1.004 1.00 29.44 186 GLY A CA 1
ATOM 693 C C . GLY A 1 165 ? -5.592 56.560 0.088 1.00 30.18 186 GLY A C 1
ATOM 694 O O . GLY A 1 165 ? -6.461 56.607 0.988 1.00 29.29 186 GLY A O 1
ATOM 695 N N . TYR A 1 166 ? -4.625 57.446 0.027 1.00 27.84 187 TYR A N 1
ATOM 696 C CA . TYR A 1 166 ? -4.570 58.530 0.974 1.00 27.18 187 TYR A CA 1
ATOM 697 C C . TYR A 1 166 ? -5.425 59.727 0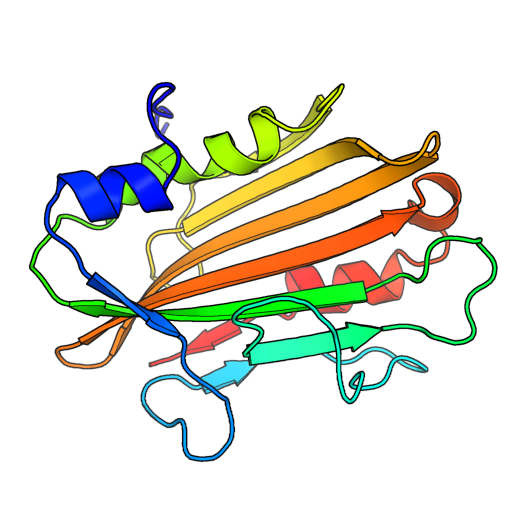.631 1.00 27.96 187 TYR A C 1
ATOM 698 O O . TYR A 1 166 ? -5.690 60.611 1.490 1.00 27.16 187 TYR A O 1
ATOM 707 N N . ILE A 1 167 ? -5.792 59.847 -0.629 1.00 25.92 188 ILE A N 1
ATOM 708 C CA . ILE A 1 167 ? -6.294 61.112 -1.116 1.00 24.46 188 ILE A CA 1
ATOM 709 C C . ILE A 1 167 ? -7.642 61.535 -0.483 1.00 30.19 188 ILE A C 1
ATOM 710 O O . ILE A 1 167 ? -7.828 62.706 -0.184 1.00 28.71 188 ILE A O 1
ATOM 715 N N . ASP A 1 168 ? -8.583 60.602 -0.233 1.00 26.55 189 ASP A N 1
ATOM 716 C CA . ASP A 1 168 ? -9.839 61.003 0.428 1.00 28.30 189 ASP A CA 1
ATOM 717 C C . ASP A 1 168 ? -9.610 61.565 1.838 1.00 28.45 189 ASP A C 1
ATOM 718 O O . ASP A 1 168 ? -10.370 62.388 2.319 1.00 32.41 189 ASP A O 1
ATOM 723 N N . SER A 1 169 ? -8.586 61.107 2.539 1.00 26.20 190 SER A N 1
ATOM 724 C CA . SER A 1 169 ? -8.279 61.643 3.843 1.00 23.36 190 SER A CA 1
ATOM 725 C C . SER A 1 169 ? -7.578 62.987 3.668 1.00 26.19 190 SER A C 1
ATOM 726 O O . SER A 1 169 ? -7.879 63.928 4.379 1.00 27.01 190 SER A O 1
ATOM 729 N N . GLN A 1 170 ? -6.663 63.086 2.686 1.00 27.56 191 GLN A N 1
ATOM 730 C CA . GLN A 1 170 ? -5.903 64.294 2.536 1.00 27.78 191 GLN A CA 1
ATOM 731 C C . GLN A 1 170 ? -6.730 65.497 2.047 1.00 30.81 191 GLN A C 1
ATOM 732 O O . GLN A 1 170 ? -6.269 66.603 2.178 1.00 29.48 191 GLN A O 1
ATOM 738 N N . LYS A 1 171 ? -7.903 65.270 1.512 1.00 31.72 192 LYS A N 1
ATOM 739 C CA . LYS A 1 171 ? -8.841 66.320 1.197 1.00 34.98 192 LYS A CA 1
ATOM 740 C C . LYS A 1 171 ? -9.588 66.878 2.406 1.00 34.80 192 LYS A C 1
ATOM 741 O O . LYS A 1 171 ? -10.281 67.849 2.268 1.00 34.14 192 LYS A O 1
ATOM 747 N N . LEU A 1 172 ? -9.601 66.190 3.535 1.00 36.81 193 LEU A N 1
ATOM 748 C CA . LEU A 1 172 ? -10.334 66.714 4.688 1.00 33.21 193 LEU A CA 1
ATOM 749 C C . LEU A 1 172 ? -9.712 67.977 5.209 1.00 32.72 193 LEU A C 1
ATOM 750 O O . LEU A 1 172 ? -8.455 68.158 5.198 1.00 34.99 193 LEU A O 1
ATOM 755 N N . LEU A 1 173 ? -10.562 68.819 5.777 1.00 37.55 194 LEU A N 1
ATOM 756 C CA . LEU A 1 173 ? -10.190 70.171 6.235 1.00 35.20 194 LEU A CA 1
ATOM 757 C C . LEU A 1 173 ? -9.063 70.110 7.243 1.00 33.92 194 LEU A C 1
ATOM 758 O O . LEU A 1 173 ? -9.178 69.469 8.254 1.00 36.61 194 LEU A O 1
ATOM 763 N N . ALA A 1 174 ? -7.988 70.814 6.972 1.00 34.40 195 ALA A N 1
ATOM 764 C CA . ALA A 1 174 ? -6.839 70.928 7.871 1.00 34.02 195 ALA A CA 1
ATOM 765 C C . ALA A 1 174 ? -6.134 69.601 8.086 1.00 35.43 195 ALA A C 1
ATOM 766 O O . ALA A 1 174 ? -5.525 69.446 9.148 1.00 35.06 195 ALA A O 1
ATOM 768 N N . TRP A 1 175 ? -6.276 68.635 7.153 1.00 34.10 196 TRP A N 1
ATOM 769 C CA . TRP A 1 175 ? -5.649 67.319 7.354 1.00 30.04 196 TRP A CA 1
ATOM 770 C C . TRP A 1 175 ? -4.192 67.489 7.727 1.00 30.33 196 TRP A C 1
ATOM 771 O O . TRP A 1 175 ? -3.460 68.146 7.050 1.00 31.02 196 TRP A O 1
ATOM 782 N N . GLN A 1 176 ? -3.758 66.839 8.771 1.00 29.98 197 GLN A N 1
ATOM 783 C CA . GLN A 1 176 ? -2.326 66.595 8.951 1.00 28.08 197 GLN A CA 1
ATOM 784 C C . GLN A 1 176 ? -2.008 65.196 9.249 1.00 26.17 197 GLN A C 1
ATOM 785 O O . GLN A 1 176 ? -2.637 64.555 10.114 1.00 24.68 197 GLN A O 1
ATOM 791 N N . THR A 1 177 ? -0.920 64.746 8.704 1.00 27.36 198 THR A N 1
ATOM 792 C CA . THR A 1 177 ? -0.575 63.396 8.778 1.00 28.32 198 THR A CA 1
ATOM 793 C C . THR A 1 177 ? 0.268 63.029 9.897 1.00 31.21 198 THR A C 1
ATOM 794 O O . THR A 1 177 ? 1.326 63.572 10.044 1.00 32.73 198 THR A O 1
ATOM 798 N N . THR A 1 178 ? -0.045 61.904 10.531 1.00 27.40 199 THR A N 1
ATOM 799 C CA . THR A 1 178 ? 0.794 61.356 11.592 1.00 28.22 199 THR A CA 1
ATOM 800 C C . THR A 1 178 ? 1.448 60.077 11.154 1.00 28.36 199 THR A C 1
ATOM 801 O O . THR A 1 178 ? 2.515 59.752 11.585 1.00 32.67 199 THR A O 1
ATOM 805 N N . ASN A 1 179 ? 0.795 59.291 10.308 1.00 31.21 200 ASN A N 1
ATOM 806 C CA . ASN A 1 179 ? 1.348 57.978 9.911 1.00 25.96 200 ASN A CA 1
ATOM 807 C C . ASN A 1 179 ? 0.726 57.621 8.560 1.00 26.00 200 ASN A C 1
ATOM 808 O O . ASN A 1 179 ? -0.461 57.962 8.276 1.00 26.29 200 ASN A O 1
ATOM 813 N N . ALA A 1 180 ? 1.548 57.080 7.671 1.00 24.42 201 ALA A N 1
ATOM 814 C CA . ALA A 1 180 ? 1.065 56.614 6.384 1.00 26.07 201 ALA A CA 1
ATOM 81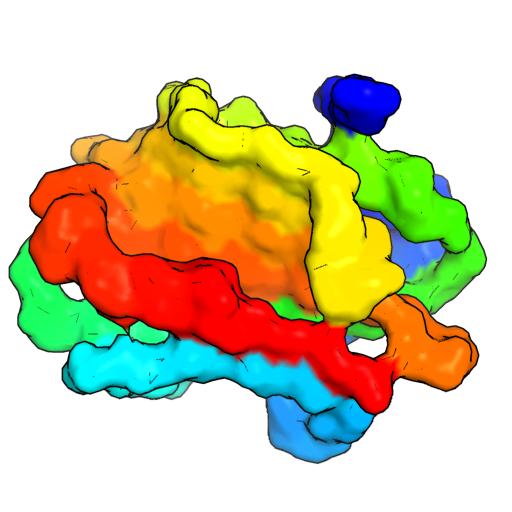5 C C . ALA A 1 180 ? 1.804 55.400 5.913 1.00 30.49 201 ALA A C 1
ATOM 816 O O . ALA A 1 180 ? 2.979 55.420 5.956 1.00 27.16 201 ALA A O 1
ATOM 818 N N . SER A 1 181 ? 1.142 54.418 5.344 1.00 26.10 202 SER A N 1
ATOM 819 C CA . SER A 1 181 ? 1.810 53.350 4.780 1.00 26.68 202 SER A CA 1
ATOM 820 C C . SER A 1 181 ? 1.048 52.759 3.679 1.00 27.72 202 SER A C 1
ATOM 821 O O . SER A 1 181 ? -0.175 52.531 3.799 1.00 27.13 20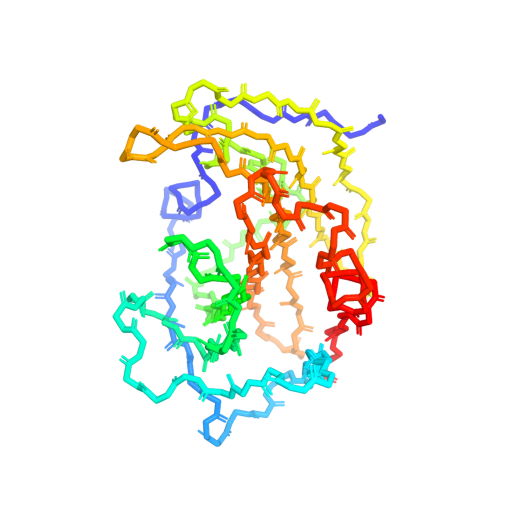2 SER A O 1
ATOM 824 N N . MET A 1 182 ? 1.768 52.417 2.613 1.00 26.27 203 MET A N 1
ATOM 825 C CA . MET A 1 182 ? 1.188 51.592 1.537 1.00 27.91 203 MET A CA 1
ATOM 826 C C . MET A 1 182 ? 1.677 50.132 1.444 1.00 28.75 203 MET A C 1
ATOM 827 O O . MET A 1 182 ? 1.514 49.493 0.431 1.00 27.47 203 MET A O 1
ATOM 832 N N . ALA A 1 183 ? 2.111 49.604 2.545 1.00 28.86 204 ALA A N 1
ATOM 833 C CA . ALA A 1 183 ? 2.457 48.194 2.660 1.00 34.53 204 ALA A CA 1
ATOM 834 C C . ALA A 1 183 ? 1.215 47.358 2.568 1.00 36.02 204 ALA A C 1
ATOM 835 O O . ALA A 1 183 ? 0.151 47.728 3.057 1.00 37.94 204 ALA A O 1
ATOM 837 N N . ASN A 1 184 ? 1.401 46.151 2.085 1.00 33.91 205 ASN A N 1
ATOM 838 C CA . ASN A 1 184 ? 0.324 45.194 2.016 1.00 33.76 205 ASN A CA 1
ATOM 839 C C . ASN A 1 184 ? -0.231 44.819 3.367 1.00 35.31 205 ASN A C 1
ATOM 840 O O . ASN A 1 184 ? 0.455 44.852 4.308 1.00 32.39 205 ASN A O 1
ATOM 845 N N . PHE A 1 185 ? -1.481 44.386 3.438 1.00 31.91 206 PHE A N 1
ATOM 846 C CA . PHE A 1 185 ? -2.083 44.121 4.731 1.00 34.91 206 PHE A CA 1
ATOM 847 C C . PHE A 1 185 ? -2.777 42.732 4.560 1.00 31.98 206 PHE A C 1
ATOM 848 O O . PHE A 1 185 ? -3.547 42.592 3.625 1.00 32.22 206 PHE A O 1
ATOM 856 N N . ASP A 1 186 ? -2.460 41.750 5.402 1.00 38.16 207 ASP A N 1
ATOM 857 C CA . ASP A 1 186 ? -3.071 40.371 5.270 1.00 36.85 207 ASP A CA 1
ATOM 858 C C . ASP A 1 186 ? -2.903 39.914 3.833 1.00 35.37 207 ASP A C 1
ATOM 859 O O . ASP A 1 186 ? -3.815 39.440 3.197 1.00 36.60 207 ASP A O 1
ATOM 864 N N . GLY A 1 187 ? -1.760 40.197 3.259 1.00 38.69 208 GLY A N 1
ATOM 865 C CA . GLY A 1 187 ? -1.518 39.756 1.884 1.00 39.03 208 GLY A CA 1
ATOM 866 C C . GLY A 1 187 ? -2.148 40.552 0.802 1.00 42.12 208 GLY A C 1
ATOM 867 O O . GLY A 1 187 ? -1.972 40.195 -0.320 1.00 41.00 208 GLY A O 1
ATOM 868 N N . PHE A 1 188 ? -2.845 41.651 1.074 1.00 39.60 209 PHE A N 1
ATOM 869 C CA . PHE A 1 188 ? -3.533 42.337 -0.002 1.00 33.45 209 PHE A CA 1
ATOM 870 C C . PHE A 1 188 ? -2.956 43.749 -0.116 1.00 36.27 209 PHE A C 1
ATOM 871 O O . PHE A 1 188 ? -2.426 44.279 0.857 1.00 34.20 209 PHE A O 1
ATOM 879 N N . PRO A 1 189 ? -3.101 44.358 -1.299 1.00 36.31 210 PRO A N 1
ATOM 880 C CA . PRO A 1 189 ? -2.845 45.742 -1.455 1.00 38.79 210 PRO A CA 1
ATOM 881 C C . PRO A 1 189 ? -3.696 46.563 -0.493 1.00 34.93 210 PRO A C 1
ATOM 882 O O . PRO A 1 189 ? -4.950 46.437 -0.433 1.00 26.56 210 PRO A O 1
ATOM 886 N N . SER A 1 190 ? -2.983 47.488 0.132 1.00 28.26 211 SER A N 1
ATOM 887 C CA . SER A 1 190 ? -3.566 48.295 1.155 1.00 27.62 211 SER A CA 1
ATOM 888 C C . SER A 1 190 ? -2.858 49.652 1.359 1.00 25.37 211 SER A C 1
ATOM 889 O O . SER A 1 190 ? -1.593 49.795 1.191 1.00 30.47 211 SER A O 1
ATOM 892 N N . SER A 1 191 ? -3.652 50.617 1.789 1.00 25.60 212 SER A N 1
ATOM 893 C CA . SER A 1 191 ? -3.169 51.894 2.309 1.00 25.62 212 SER A CA 1
ATOM 894 C C . SER A 1 191 ? -3.749 52.206 3.659 1.00 28.25 212 SER A C 1
ATOM 895 O O . SER A 1 191 ? -4.898 51.831 3.965 1.00 30.82 212 SER A O 1
ATOM 898 N N . ILE A 1 192 ? -2.949 52.810 4.490 1.00 25.25 213 ILE A N 1
ATOM 899 C CA . ILE A 1 192 ? -3.390 53.364 5.774 1.00 22.44 213 ILE A CA 1
ATOM 900 C C . ILE A 1 192 ? -2.761 54.728 5.939 1.00 26.54 213 ILE A C 1
ATOM 901 O O . ILE A 1 192 ? -1.558 54.911 5.665 1.00 26.64 213 ILE A O 1
ATOM 906 N N . ILE A 1 193 ? -3.579 55.666 6.346 1.00 26.14 214 ILE A N 1
ATOM 907 C CA . ILE A 1 193 ? -3.185 56.955 6.708 1.00 25.56 214 ILE A CA 1
ATOM 908 C C . ILE A 1 193 ? -3.871 57.386 7.987 1.00 23.79 214 ILE A C 1
ATOM 909 O O . ILE A 1 193 ? -5.077 57.074 8.196 1.00 24.53 214 ILE A O 1
ATOM 914 N N . GLU A 1 194 ? -3.125 58.043 8.905 1.00 22.31 215 GLU A N 1
ATOM 915 C CA . GLU A 1 194 ? -3.648 58.458 10.197 1.00 23.29 215 GLU A CA 1
ATOM 916 C C . GLU A 1 194 ? -3.311 59.918 10.357 1.00 26.04 215 GLU A C 1
ATOM 917 O O . GLU A 1 194 ? -2.279 60.344 9.883 1.00 26.86 215 GLU A O 1
ATOM 923 N N . GLY A 1 195 ? -4.088 60.647 11.122 1.00 25.24 216 GLY A N 1
ATOM 924 C CA . GLY A 1 195 ? -3.870 62.117 11.205 1.00 26.65 216 GLY A CA 1
ATOM 925 C C . GLY A 1 195 ? -5.075 62.807 11.775 1.00 32.12 216 GLY A C 1
ATOM 926 O O . GLY A 1 195 ? -6.058 62.150 12.192 1.00 26.02 216 GLY A O 1
ATOM 927 N N . THR A 1 196 ? -5.006 64.134 11.763 1.00 29.26 217 THR A N 1
ATOM 928 C CA . THR A 1 196 ? -6.020 65.022 12.379 1.00 27.90 217 THR A CA 1
ATOM 929 C C . THR A 1 196 ? -6.594 65.878 11.349 1.00 27.29 217 THR A C 1
ATOM 930 O O . THR A 1 196 ? -6.001 66.065 10.349 1.00 27.56 217 THR A O 1
ATOM 934 N N . TYR A 1 197 ? -7.858 66.265 11.554 1.00 33.54 218 TYR A N 1
ATOM 935 C CA . TYR A 1 197 ? -8.551 67.130 10.700 1.00 28.48 218 TYR A CA 1
ATOM 936 C C . TYR A 1 197 ? -9.694 67.819 11.480 1.00 31.72 218 TYR A C 1
ATOM 937 O O . TYR A 1 197 ? -10.015 67.483 12.601 1.00 34.27 218 TYR A O 1
ATOM 946 N N . ARG A 1 198 ? -10.304 68.792 10.850 1.00 35.41 219 ARG A N 1
ATOM 947 C CA . ARG A 1 198 ? -11.334 69.604 11.495 1.00 41.66 219 ARG A CA 1
ATOM 948 C C . ARG A 1 198 ? -12.644 69.302 10.917 1.00 37.71 219 ARG A C 1
ATOM 949 O O . ARG A 1 198 ? -12.785 69.141 9.731 1.00 38.97 219 ARG A O 1
ATOM 957 N N . GLU A 1 199 ? -13.611 69.210 11.778 1.00 41.98 220 GLU A N 1
ATOM 958 C CA . GLU A 1 199 ? -14.955 69.005 11.359 1.00 42.84 220 GLU A CA 1
ATOM 959 C C . GLU A 1 199 ? -15.831 69.589 12.470 1.00 50.56 220 GLU A C 1
ATOM 960 O O . GLU A 1 199 ? -15.586 69.290 13.639 1.00 45.90 220 GLU A O 1
ATOM 966 N N . ASN A 1 200 ? -16.844 70.399 12.107 1.00 60.09 221 ASN A N 1
ATOM 967 C CA . ASN A 1 200 ? -17.740 71.061 13.085 1.00 53.33 221 ASN A CA 1
ATOM 968 C C . ASN A 1 200 ? -17.019 71.796 14.166 1.00 52.72 221 ASN A C 1
ATOM 969 O O . ASN A 1 200 ? -17.366 71.663 15.299 1.00 57.29 221 ASN A O 1
ATOM 974 N N . ASP A 1 201 ? -15.961 72.508 13.853 1.00 56.40 222 ASP A N 1
ATOM 975 C CA . ASP A 1 201 ? -15.236 73.205 14.908 1.00 62.67 222 ASP A CA 1
ATOM 976 C C . ASP A 1 201 ? -14.538 72.358 15.952 1.00 58.27 222 ASP A C 1
ATOM 977 O O . ASP A 1 201 ? -14.195 72.814 17.026 1.00 61.18 222 ASP A O 1
ATOM 982 N N . MET A 1 202 ? -14.224 71.139 15.574 1.00 54.78 223 MET A N 1
ATOM 983 C CA . MET A 1 202 ? -13.616 70.214 16.474 1.00 46.59 223 MET A CA 1
ATOM 984 C C . MET A 1 202 ? -12.489 69.565 15.648 1.00 43.82 223 MET A C 1
ATOM 985 O O . MET A 1 202 ? -12.649 69.325 14.435 1.00 40.53 223 MET A O 1
ATOM 990 N N . THR A 1 203 ? -11.372 69.308 16.319 1.00 36.04 224 THR A N 1
ATOM 991 C CA . THR A 1 203 ? -10.284 68.482 15.821 1.00 38.97 224 THR A CA 1
ATOM 992 C C . THR A 1 203 ? -10.464 66.992 16.153 1.00 33.66 224 THR A C 1
ATOM 993 O O . THR A 1 203 ? -10.611 66.631 17.333 1.00 31.70 224 THR A O 1
ATOM 997 N N . LEU A 1 204 ? -10.529 66.181 15.086 1.00 33.43 225 LEU A N 1
ATOM 998 C CA . LEU A 1 204 ? -10.673 64.695 15.193 1.00 32.55 225 LEU A CA 1
ATOM 999 C C . LEU A 1 204 ? -9.336 64.082 14.857 1.00 30.24 225 LEU A C 1
ATOM 1000 O O . LEU A 1 204 ? -8.539 64.680 14.112 1.00 31.41 225 LEU A O 1
ATOM 1005 N N . ASN A 1 205 ? -9.064 62.971 15.523 1.00 29.39 226 ASN A N 1
ATOM 1006 C CA . ASN A 1 205 ? -7.984 62.100 15.185 1.00 28.07 226 ASN A CA 1
ATOM 1007 C C . ASN A 1 205 ? -8.512 60.844 14.545 1.00 30.99 226 ASN A C 1
ATOM 1008 O O . ASN A 1 205 ? -9.423 60.181 15.087 1.00 24.98 226 ASN A O 1
ATOM 1013 N N . THR A 1 206 ? -7.957 60.477 13.390 1.00 31.04 227 THR A N 1
ATOM 1014 C CA . THR A 1 206 ? -8.520 59.347 12.677 1.00 33.13 227 THR A CA 1
ATOM 1015 C C . THR A 1 206 ? -7.499 58.433 12.051 1.00 31.67 227 THR A C 1
ATOM 1016 O O . THR A 1 206 ? -6.342 58.823 11.750 1.00 30.57 227 THR A O 1
ATOM 1020 N N . SER A 1 207 ? -7.916 57.203 11.857 1.00 27.71 228 SER A N 1
ATOM 1021 C CA . SER A 1 207 ? -7.075 56.217 11.193 1.00 27.22 228 SER A CA 1
ATOM 1022 C C . SER A 1 207 ? -7.890 55.567 10.042 1.00 27.45 228 SER A C 1
ATOM 1023 O O . SER A 1 207 ? -8.938 55.011 10.273 1.00 30.13 228 SER A O 1
ATOM 1026 N N . ARG A 1 208 ? -7.408 55.635 8.804 1.00 24.61 229 ARG A N 1
ATOM 1027 C CA . ARG A 1 208 ? -8.143 55.264 7.640 1.00 25.52 229 ARG A CA 1
ATOM 1028 C C . ARG A 1 208 ? -7.419 54.269 6.782 1.00 25.97 229 ARG A C 1
ATOM 1029 O O . ARG A 1 208 ? -6.389 54.594 6.201 1.00 28.08 229 ARG A O 1
ATOM 1037 N N . ARG A 1 209 ? -7.956 53.048 6.702 1.00 27.57 230 ARG A N 1
ATOM 1038 C CA . ARG A 1 209 ? -7.339 51.961 5.916 1.00 25.48 230 ARG A CA 1
ATOM 1039 C C . ARG A 1 209 ? -8.257 51.536 4.805 1.00 27.02 230 ARG A C 1
ATOM 1040 O O . ARG A 1 209 ? -9.512 51.390 4.993 1.00 27.53 230 ARG A O 1
ATOM 1048 N N . HIS A 1 210 ? -7.679 51.398 3.605 1.00 27.68 231 HIS A N 1
ATOM 1049 C CA . HIS A 1 210 ? -8.302 50.731 2.489 1.00 25.86 231 HIS A CA 1
ATOM 1050 C C . HIS A 1 210 ? -7.602 49.407 2.165 1.00 26.11 231 HIS A C 1
ATOM 1051 O O . HIS A 1 210 ? -6.331 49.327 2.129 1.00 29.91 231 HIS A O 1
ATOM 1058 N N . VAL A 1 211 ? -8.379 48.337 1.991 1.00 27.84 232 VAL A N 1
ATOM 1059 C CA . VAL A 1 211 ? -7.826 47.027 1.588 1.00 24.79 232 VAL A CA 1
ATOM 1060 C C . VAL A 1 211 ? -8.581 46.588 0.318 1.00 29.71 232 VAL A C 1
ATOM 1061 O O . VAL A 1 211 ? -9.818 46.641 0.233 1.00 27.35 232 VAL A O 1
ATOM 1065 N N . ILE A 1 212 ? -7.839 46.248 -0.716 1.00 32.64 233 ILE A N 1
ATOM 1066 C CA . ILE A 1 212 ? -8.446 45.697 -1.926 1.00 31.79 233 ILE A CA 1
ATOM 1067 C C . ILE A 1 212 ? -8.194 44.189 -1.866 1.00 33.52 233 ILE A C 1
ATOM 1068 O O . ILE A 1 212 ? -7.108 43.664 -2.051 1.00 32.81 233 ILE A O 1
ATOM 1073 N N . ALA A 1 213 ? -9.205 43.523 -1.383 1.00 32.97 234 ALA A N 1
ATOM 1074 C CA . ALA A 1 213 ? -9.102 42.107 -1.146 1.00 34.62 234 ALA A CA 1
ATOM 1075 C C . ALA A 1 213 ? -9.683 41.296 -2.324 1.00 37.28 234 ALA A C 1
ATOM 1076 O O . ALA A 1 213 ? -10.666 41.684 -2.953 1.00 39.03 234 ALA A O 1
ATOM 1078 N N . THR A 1 214 ? -9.121 40.127 -2.499 1.00 44.98 235 THR A N 1
ATOM 1079 C CA . THR A 1 214 ? -9.583 39.159 -3.481 1.00 50.15 235 THR A CA 1
ATOM 1080 C C . THR A 1 214 ? -10.105 37.900 -2.792 1.00 41.17 235 THR A C 1
ATOM 1081 O O . THR A 1 214 ? -9.410 37.352 -1.975 1.00 41.30 235 THR A O 1
ATOM 1085 N N . SER A 1 215 ? -11.340 37.519 -3.129 1.00 48.18 236 SER A N 1
ATOM 1086 C CA . SER A 1 215 ? -11.937 36.224 -2.712 1.00 50.70 236 SER A CA 1
ATOM 1087 C C . SER A 1 215 ? -12.276 35.471 -3.958 1.00 44.90 236 SER A C 1
ATOM 1088 O O . SER A 1 215 ? -13.207 35.863 -4.696 1.00 36.82 236 SER A O 1
ATOM 1091 N N . GLY A 1 216 ? -11.499 34.429 -4.196 1.00 48.54 237 GLY A N 1
ATOM 1092 C CA . GLY A 1 216 ? -11.701 33.565 -5.319 1.00 49.17 237 GLY A CA 1
ATOM 1093 C C . GLY A 1 216 ? -11.576 34.395 -6.547 1.00 56.17 237 GLY A C 1
ATOM 1094 O O . GLY A 1 216 ? -10.529 34.904 -6.864 1.00 59.58 237 GLY A O 1
ATOM 1095 N N . ALA A 1 217 ? -12.695 34.578 -7.199 1.00 53.53 238 ALA A N 1
ATOM 1096 C CA . ALA A 1 217 ? -12.746 35.381 -8.349 1.00 55.34 238 ALA A CA 1
ATOM 1097 C C . ALA A 1 217 ? -13.312 36.763 -8.102 1.00 52.48 238 ALA A C 1
ATOM 1098 O O . ALA A 1 217 ? -13.528 37.430 -9.049 1.00 54.61 238 ALA A O 1
ATOM 1100 N N . ASP A 1 218 ? -13.669 37.189 -6.907 1.00 54.05 239 ASP A N 1
ATOM 1101 C CA . ASP A 1 218 ? -14.138 38.573 -6.789 1.00 53.00 239 ASP A CA 1
ATOM 1102 C C . ASP A 1 218 ? -13.114 39.432 -6.069 1.00 42.55 239 ASP A C 1
ATOM 1103 O O . ASP A 1 218 ? -12.283 38.937 -5.302 1.00 42.80 239 ASP A O 1
ATOM 1108 N N . LYS A 1 219 ? -13.331 40.725 -6.221 1.00 43.50 240 LYS A N 1
ATOM 1109 C CA . LYS A 1 219 ? -12.575 41.773 -5.573 1.00 41.81 240 LYS A CA 1
ATOM 1110 C C . LYS A 1 219 ? -13.497 42.656 -4.769 1.00 32.92 240 LYS A C 1
ATOM 1111 O O . LYS A 1 219 ? -14.595 42.961 -5.193 1.00 36.48 240 LYS A O 1
ATOM 1117 N N . TYR A 1 220 ? -13.013 43.041 -3.606 1.00 29.08 241 TYR A N 1
ATOM 1118 C CA . TYR A 1 220 ? -13.707 43.908 -2.669 1.00 29.76 241 TYR A CA 1
ATOM 1119 C C . TYR A 1 220 ? -12.809 45.075 -2.204 1.00 29.80 241 TYR A C 1
ATOM 1120 O O . TYR A 1 220 ? -11.581 44.904 -2.003 1.00 31.36 241 TYR A O 1
ATOM 1129 N N . LEU A 1 221 ? -13.424 46.228 -1.998 1.00 29.60 242 LEU A N 1
ATOM 1130 C CA . LEU A 1 221 ? -12.804 47.275 -1.300 1.00 31.93 242 LEU A CA 1
ATOM 1131 C C . LEU A 1 221 ? -13.343 47.270 0.092 1.00 32.14 242 LEU A C 1
ATOM 1132 O O . LEU A 1 221 ? -14.555 47.499 0.311 1.00 31.96 242 LEU A O 1
ATOM 1137 N N . VAL A 1 222 ? -12.451 47.017 1.042 1.00 26.35 243 VAL A N 1
ATOM 1138 C CA . VAL A 1 222 ? -12.772 47.141 2.464 1.00 24.08 243 VAL A CA 1
ATOM 1139 C C . VAL A 1 222 ? -12.143 48.405 3.027 1.00 27.26 243 VAL A C 1
ATOM 1140 O O . VAL A 1 222 ? -10.886 48.529 2.982 1.00 32.40 243 VAL A O 1
ATOM 1144 N N . SER A 1 223 ? -12.934 49.322 3.546 1.00 24.44 244 SER A N 1
ATOM 1145 C CA . SER A 1 223 ? -12.445 50.564 4.151 1.00 29.73 244 SER A CA 1
ATOM 1146 C C . SER A 1 223 ? -12.865 50.720 5.642 1.00 36.14 244 SER A C 1
ATOM 1147 O O . SER A 1 223 ? -14.079 50.661 5.984 1.00 40.46 244 SER A O 1
ATOM 1150 N N . LEU A 1 224 ? -11.876 51.004 6.494 1.00 30.71 245 LEU A N 1
ATOM 1151 C CA . LEU A 1 224 ? -12.044 51.188 7.913 1.00 26.97 245 LEU A CA 1
ATOM 1152 C C . LEU A 1 224 ? -11.551 52.537 8.346 1.00 26.34 245 LEU A C 1
ATOM 1153 O O . LEU A 1 224 ? -10.371 52.912 8.054 1.00 26.48 245 LEU A O 1
ATOM 1158 N N . SER A 1 225 ? -12.442 53.304 8.913 1.00 25.15 246 SER A N 1
ATOM 1159 C CA . SER A 1 225 ? -12.134 54.497 9.693 1.00 29.82 246 SER A CA 1
ATOM 1160 C C . SER A 1 225 ? -12.357 54.346 11.145 1.00 32.50 246 SER A C 1
ATOM 1161 O O . SER A 1 225 ? -13.436 53.922 11.581 1.00 30.38 246 SER A O 1
ATOM 1164 N N . VAL A 1 226 ? -11.333 54.731 11.906 1.00 28.24 247 VAL A N 1
ATOM 1165 C CA . VAL A 1 226 ? -11.432 54.812 13.359 1.00 24.60 247 VAL A CA 1
ATOM 1166 C C . VAL A 1 226 ? -11.123 56.240 13.786 1.00 28.82 247 VAL A C 1
ATOM 1167 O O . VAL A 1 226 ? -10.082 56.729 13.521 1.00 26.83 247 VAL A O 1
ATOM 1171 N N . THR A 1 227 ? -12.104 56.896 14.360 1.00 27.81 248 THR A N 1
ATOM 1172 C CA . THR A 1 227 ? -12.076 58.261 14.683 1.00 28.83 248 THR A CA 1
ATOM 1173 C C . THR A 1 227 ? -12.493 58.543 16.146 1.00 33.91 248 THR A C 1
ATOM 1174 O O . THR A 1 227 ? -13.393 57.921 16.720 1.00 29.54 248 THR A O 1
ATOM 1178 N N . THR A 1 228 ? -11.856 59.562 16.676 1.00 26.84 249 THR A N 1
ATOM 1179 C CA . THR A 1 228 ? -11.988 60.013 18.049 1.00 30.56 249 THR A CA 1
ATOM 1180 C C . THR A 1 228 ? -11.835 61.536 18.004 1.00 31.97 249 THR A C 1
ATOM 1181 O O . THR A 1 228 ? -11.242 62.102 17.046 1.00 27.11 249 THR A O 1
ATOM 1185 N N . ALA A 1 229 ? -12.350 62.235 19.004 1.00 31.74 250 ALA A N 1
ATOM 1186 C CA . ALA A 1 229 ? -11.942 63.628 19.173 1.00 32.45 250 ALA A CA 1
ATOM 1187 C C . ALA A 1 229 ? -10.432 63.596 19.471 1.00 31.41 250 ALA A C 1
ATOM 1188 O O . ALA A 1 229 ? -9.955 62.733 20.174 1.00 26.27 250 ALA A O 1
ATOM 1190 N N . LEU A 1 230 ? -9.685 64.576 19.002 1.00 28.58 251 LEU A N 1
ATOM 1191 C CA . LEU A 1 230 ? -8.279 64.639 19.355 1.00 29.11 251 LEU A CA 1
ATOM 1192 C C . LEU A 1 230 ? -8.025 64.661 20.834 1.00 33.40 251 LEU A C 1
ATOM 1193 O O . LEU A 1 230 ? -7.095 64.007 21.321 1.00 30.41 251 LEU A O 1
ATOM 1198 N N . SER A 1 231 ? -8.948 65.266 21.570 1.00 32.40 252 SER A N 1
ATOM 1199 C CA . SER A 1 231 ? -8.855 65.284 23.054 1.00 38.00 252 SER A CA 1
ATOM 1200 C C . SER A 1 231 ? -9.061 63.951 23.683 1.00 35.79 252 SER A C 1
ATOM 1201 O O . SER A 1 231 ? -8.649 63.752 24.779 1.00 37.56 252 SER A O 1
ATOM 1204 N N . GLN A 1 232 ? -9.677 63.013 23.012 1.00 30.91 253 GLN A N 1
ATOM 1205 C CA . GLN A 1 232 ? -9.757 61.685 23.561 1.00 34.38 253 GLN A CA 1
ATOM 1206 C C . GLN A 1 232 ? -8.707 60.724 22.997 1.00 28.67 253 GLN A C 1
ATOM 1207 O O . GLN A 1 232 ? -8.823 59.508 23.205 1.00 35.70 253 GLN A O 1
ATOM 1213 N N . ALA A 1 233 ? -7.819 61.186 22.144 1.00 34.88 254 ALA A N 1
ATOM 1214 C CA . ALA A 1 233 ? -6.936 60.204 21.416 1.00 34.19 254 ALA A CA 1
ATOM 1215 C C . ALA A 1 233 ? -6.104 59.378 22.350 1.00 34.65 254 ALA A C 1
ATOM 1216 O O . ALA A 1 233 ? -5.875 58.187 22.100 1.00 33.85 254 ALA A O 1
ATOM 1218 N N . VAL A 1 234 ? -5.709 59.932 23.494 1.00 33.00 255 VAL A N 1
ATOM 1219 C CA . VAL A 1 234 ? -4.991 59.070 24.442 1.00 32.89 255 VAL A CA 1
ATOM 1220 C C . VAL A 1 234 ? -5.944 58.258 25.337 1.00 32.52 255 VAL A C 1
ATOM 1221 O O . VAL A 1 234 ? -5.790 57.088 25.574 1.00 31.68 255 VAL A O 1
ATOM 1225 N N . THR A 1 235 ? -6.993 58.867 25.832 1.00 38.24 256 THR A N 1
ATOM 1226 C CA . THR A 1 235 ? -7.931 58.087 26.663 1.00 34.88 256 THR A CA 1
ATOM 1227 C C . THR A 1 235 ? -8.537 56.964 25.928 1.00 31.39 256 THR A C 1
ATOM 1228 O O . THR A 1 235 ? -8.718 55.895 26.548 1.00 33.10 256 THR A O 1
ATOM 1232 N N . ASP A 1 236 ? -8.876 57.142 24.646 1.00 27.12 257 ASP A N 1
ATOM 1233 C CA . ASP A 1 236 ? -9.481 55.991 23.938 1.00 30.82 257 ASP A CA 1
ATOM 1234 C C . ASP A 1 236 ? -8.465 55.143 23.197 1.00 33.82 257 ASP A C 1
ATOM 1235 O O . ASP A 1 236 ? -8.836 54.232 22.463 1.00 31.27 257 ASP A O 1
ATOM 1240 N N . GLY A 1 237 ? -7.177 55.436 23.396 1.00 34.21 258 GLY A N 1
ATOM 1241 C CA . GLY A 1 237 ? -6.103 54.720 22.736 1.00 30.57 258 GLY A CA 1
ATOM 1242 C C . GLY A 1 237 ? -6.232 53.207 22.829 1.00 27.16 258 GLY A C 1
ATOM 1243 O O . GLY A 1 237 ? -6.139 52.514 21.858 1.00 30.08 258 GLY A O 1
ATOM 1244 N N . PRO A 1 238 ? -6.450 52.657 23.972 1.00 26.48 259 PRO A N 1
ATOM 1245 C CA . PRO A 1 238 ? -6.536 51.156 23.939 1.00 29.74 259 PRO A CA 1
ATOM 1246 C C . PRO A 1 238 ? -7.696 50.580 23.095 1.00 32.61 259 PRO A C 1
ATOM 1247 O O . PRO A 1 238 ? -7.547 49.551 22.490 1.00 35.82 259 PRO A O 1
ATOM 1251 N N . ALA A 1 239 ? -8.799 51.329 22.988 1.00 29.16 260 ALA A N 1
ATOM 1252 C CA . ALA A 1 239 ? -9.898 50.919 22.156 1.00 33.12 260 ALA A CA 1
ATOM 1253 C C . ALA A 1 239 ? -9.479 51.076 20.718 1.00 27.43 260 ALA A C 1
ATOM 1254 O O . ALA A 1 239 ? -9.649 50.168 19.923 1.00 31.47 260 ALA A O 1
ATOM 1256 N N . THR A 1 240 ? -9.029 52.263 20.324 1.00 24.42 261 THR A N 1
ATOM 1257 C CA . THR A 1 240 ? -8.761 52.475 18.926 1.00 23.73 261 THR A CA 1
ATOM 1258 C C . THR A 1 240 ? -7.585 51.600 18.472 1.00 25.84 261 THR A C 1
ATOM 1259 O O . THR A 1 240 ? -7.503 51.124 17.375 1.00 27.81 261 THR A O 1
ATOM 1263 N N . ASP A 1 241 ? -6.637 51.370 19.355 1.00 26.73 262 ASP A N 1
ATOM 1264 C CA . ASP A 1 241 ? -5.580 50.493 19.023 1.00 29.54 262 ASP A CA 1
ATOM 1265 C C . ASP A 1 241 ? -5.919 49.041 18.809 1.00 26.95 262 ASP A C 1
ATOM 1266 O O . ASP A 1 241 ? -5.426 48.401 17.924 1.00 25.70 262 ASP A O 1
ATOM 1271 N N . ALA A 1 242 ? -6.794 48.527 19.657 1.00 25.26 263 ALA A N 1
AT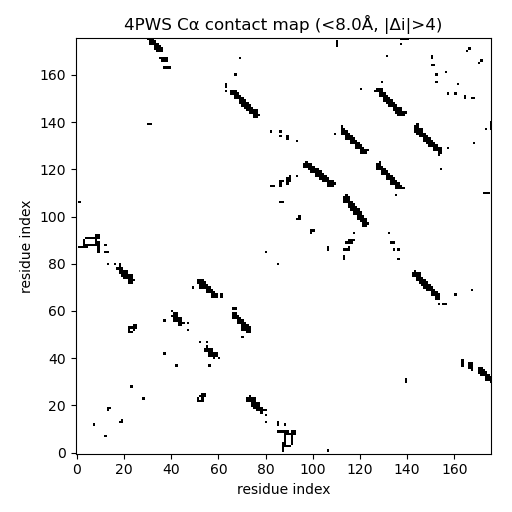OM 1272 C CA . ALA A 1 242 ? -7.188 47.127 19.536 1.00 33.31 263 ALA A CA 1
ATOM 1273 C C . ALA A 1 242 ? -7.990 47.021 18.219 1.00 31.83 263 ALA A C 1
ATOM 1274 O O . ALA A 1 242 ? -7.850 46.100 17.461 1.00 30.93 263 ALA A O 1
ATOM 1276 N N . ILE A 1 243 ? -8.675 48.091 17.851 1.00 29.61 264 ILE A N 1
ATOM 1277 C CA . ILE A 1 243 ? -9.472 48.014 16.586 1.00 28.73 264 ILE A CA 1
ATOM 1278 C C . ILE A 1 243 ? -8.575 48.069 15.357 1.00 27.69 264 ILE A C 1
ATOM 1279 O O . ILE A 1 243 ? -8.615 47.217 14.483 1.00 27.78 264 ILE A O 1
ATOM 1284 N N . VAL A 1 244 ? -7.690 49.062 15.323 1.00 29.70 265 VAL A N 1
ATOM 1285 C CA . VAL A 1 244 ? -6.817 49.302 14.193 1.00 25.52 265 VAL A CA 1
ATOM 1286 C C . VAL A 1 244 ? -5.842 48.163 14.014 1.00 29.82 265 VAL A C 1
ATOM 1287 O O . VAL A 1 244 ? -5.620 47.774 12.891 1.00 32.15 265 VAL A O 1
ATOM 1291 N N . ASN A 1 245 ? -5.240 47.674 15.096 1.00 32.77 266 ASN A N 1
ATOM 1292 C CA . ASN A 1 245 ? -4.190 46.631 15.034 1.00 33.01 266 ASN A CA 1
ATOM 1293 C C . ASN A 1 245 ? -4.817 45.228 15.069 1.00 33.64 266 ASN A C 1
ATOM 1294 O O . ASN A 1 245 ? -4.172 44.335 14.670 1.00 37.89 266 ASN A O 1
ATOM 1299 N N . GLY A 1 246 ? -6.063 45.059 15.486 1.00 34.51 267 GLY A N 1
ATOM 1300 C CA . GLY A 1 246 ? -6.719 43.708 15.536 1.00 35.29 267 GLY A CA 1
ATOM 1301 C C . GLY A 1 246 ? -7.492 43.455 14.241 1.00 35.90 267 GLY A C 1
ATOM 1302 O O . GLY A 1 246 ? -7.927 42.369 13.926 1.00 29.93 267 GLY A O 1
ATOM 1303 N N . PHE A 1 247 ? -7.622 44.477 13.456 1.00 32.66 268 PHE A N 1
ATOM 1304 C CA . PHE A 1 247 ? -8.301 44.359 12.206 1.00 31.99 268 PHE A CA 1
ATOM 1305 C C . PHE A 1 247 ? -7.690 43.314 11.300 1.00 32.18 268 PHE A C 1
ATOM 1306 O O . PHE A 1 247 ? -6.454 43.165 11.149 1.00 31.15 268 PHE A O 1
ATOM 1314 N N . GLN A 1 248 ? -8.560 42.574 10.665 1.00 34.51 269 GLN A N 1
ATOM 1315 C CA . GLN A 1 248 ? -8.102 41.476 9.838 1.00 37.98 269 GLN A CA 1
ATOM 1316 C C . GLN A 1 248 ? -9.083 41.147 8.725 1.00 36.89 269 GLN A C 1
ATOM 1317 O O . GLN A 1 248 ? -10.311 41.209 8.903 1.00 36.87 269 GLN A O 1
ATOM 1323 N N . VAL A 1 249 ? -8.558 40.853 7.534 1.00 36.86 270 VAL A N 1
ATOM 1324 C CA . VAL A 1 249 ? -9.419 40.539 6.397 1.00 34.39 270 VAL A CA 1
ATOM 1325 C C . VAL A 1 249 ? -8.841 39.266 5.779 1.00 45.45 270 VAL A C 1
ATOM 1326 O O . VAL A 1 249 ? -7.617 39.233 5.421 1.00 41.55 270 VAL A O 1
ATOM 1330 N N . VAL A 1 250 ? -9.709 38.251 5.671 1.00 39.61 271 VAL A N 1
ATOM 1331 C CA . VAL A 1 250 ? -9.338 36.863 5.199 1.00 48.14 271 VAL A CA 1
ATOM 1332 C C . VAL A 1 250 ? -10.371 36.357 4.170 1.00 40.48 271 VAL A C 1
ATOM 1333 O O . VAL A 1 250 ? -11.599 36.536 4.322 1.00 43.81 271 VAL A O 1
ATOM 1337 N N . ALA A 1 251 ? -9.878 35.820 3.063 1.00 47.32 272 ALA A N 1
ATOM 1338 C CA . ALA A 1 251 ? -10.784 35.367 1.970 1.00 60.24 272 ALA A CA 1
ATOM 1339 C C . ALA A 1 251 ? -11.559 34.062 2.304 1.00 49.27 272 ALA A C 1
ATOM 1340 O O . ALA A 1 251 ? -10.931 33.231 2.957 1.00 51.04 272 ALA A O 1
#

Radius of gyration: 15.7 Å; Cα contacts (8 Å, |Δi|>4): 384; chains: 1; bounding box: 38×40×43 Å

Foldseek 3Di:
DQAADAPDALVRVLVVLVKDWAQDAPDPDDLKDKDFDFDPQKAWDPPDPPPSFRTKIWNVPDPDPDIWIKTKIKTWIHDDDDLLVSQSNHCNVQVPAAPWDWDDWDQDADQPFTKIKTWTWHDDPNFIKTKIKMWTFDDRDHITMIMIMMTMDGPVCCPVCVVRSVCRVVVIDMGD

Solvent-accessible surface area: 8924 Å² total; per-residue (Å²): 192,75,108,55,27,140,94,28,18,1,101,72,20,0,100,145,88,60,4,107,18,88,38,39,129,60,182,56,37,179,29,7,98,30,56,30,33,96,6,126,125,12,68,101,22,83,130,46,145,32,112,51,11,20,27,8,4,3,4,138,136,33,79,44,142,37,54,5,14,0,49,2,21,0,13,69,8,70,42,139,24,75,28,59,80,0,8,24,20,1,20,10,36,0,80,143,50,125,59,33,124,71,102,69,47,39,16,65,103,33,62,67,30,33,0,0,13,2,40,0,29,18,90,70,114,134,40,36,0,46,3,12,47,30,17,0,2,0,53,20,76,104,44,57,11,0,0,19,6,22,4,7,3,4,80,94,26,25,138,98,15,15,102,12,24,72,46,0,23,115,30,8,77,1,68,73

Sequence (176 aa):
PVTPAISGTLRDHLREKGVKLEAQRPHGFKALDITLPMPPRWTQVPDPNVPDAFVVIADRLGNSVYTSNAQLVVYRLIGDFDPAEAITHGYIDSQKLLAWQTTNASMANFDGFPSSIIEGTYRENDMTLNTSRRHVIATSGADKYLVSLSVTTALSQAVTDGPATDAIVNGFQVVA

InterPro domains:
  IPR019674 Lipoprotein LpqN/LpqT-like [PF10738] (103-270)

B-factor: mean 40.85, std 14.91, range [20.33, 131.54]

Organism: Mycobacterium tuberculosis (strain ATCC 25618 / H37Rv) (NCBI:txid83332)

GO terms:
  GO:0005576 extracellular region (C, HDA)